Protein AF-A0A450ZHI1-F1 (afdb_monomer)

InterPro domains:
  IPR004323 Divalent ion tolerance protein, CutA [PF03091] (32-96)
  IPR004323 Divalent ion tolerance protein, CutA [PTHR23419] (33-96)
  IPR011322 Nitrogen regulatory PII-like, alpha/beta [SSF54913] (31-97)
  IPR015867 Nitrogen regulatory protein PII/ATP phosphoribosyltransferase, C-terminal [G3DSA:3.30.70.120] (26-99)

pLDDT: mean 75.11, std 24.32, range [30.38, 96.94]

Foldseek 3Di:
DDDDDPCPDPPDDDDDDDDDDAQKDKDKDPAWDWDWDDDPNDIDIDTHIDIDIDADPVCLVVVVVVCCVPPPDVDDDDDDDDDPDDDPSVVVVSDVSRDDDDD

Radius of gyration: 17.11 Å; Cα contacts (8 Å, |Δi|>4): 67; chains: 1; bounding box: 42×30×42 Å

Solvent-accessible surface area (backbone atoms only — not comparable to full-atom values): 7271 Å² total; per-residue (Å²): 138,85,77,81,76,83,84,71,87,74,84,80,91,78,88,80,94,76,84,89,70,79,54,63,58,77,45,70,53,91,60,70,39,84,45,75,49,78,55,99,92,38,82,48,76,48,79,41,71,57,74,53,72,58,77,58,79,91,48,46,68,62,49,52,52,56,45,61,77,68,46,91,50,97,76,69,92,82,84,89,78,87,83,89,76,76,58,67,71,57,53,55,49,52,52,63,58,51,53,83,79,82,129

Structure (mmCIF, N/CA/C/O backbone):
data_AF-A0A450ZHI1-F1
#
_entry.id   AF-A0A450ZHI1-F1
#
loop_
_atom_site.group_PDB
_atom_site.id
_atom_site.type_symbol
_atom_site.label_atom_id
_atom_site.label_alt_id
_atom_site.label_comp_id
_atom_site.label_asym_id
_atom_site.label_entity_id
_atom_site.label_seq_id
_atom_site.pdbx_PDB_ins_code
_atom_site.Cartn_x
_atom_site.Cartn_y
_atom_site.Cartn_z
_atom_site.occupancy
_atom_site.B_iso_or_equiv
_atom_site.auth_seq_id
_atom_site.auth_comp_id
_atom_site.auth_asym_id
_atom_site.auth_atom_id
_atom_site.pdbx_PDB_model_num
ATOM 1 N N . MET A 1 1 ? 24.221 -12.557 -18.546 1.00 31.34 1 MET A N 1
ATOM 2 C CA . MET A 1 1 ? 24.480 -11.132 -18.247 1.00 31.34 1 MET A CA 1
ATOM 3 C C . MET A 1 1 ? 23.824 -10.839 -16.903 1.00 31.34 1 MET A C 1
ATOM 5 O O . MET A 1 1 ? 22.607 -10.796 -16.830 1.00 31.34 1 MET A O 1
ATOM 9 N N . HIS A 1 2 ? 24.599 -10.842 -15.817 1.00 32.59 2 HIS A N 1
ATOM 10 C CA . HIS A 1 2 ? 24.094 -10.718 -14.445 1.00 32.59 2 HIS A CA 1
ATOM 11 C C . HIS A 1 2 ? 24.067 -9.229 -14.085 1.00 32.59 2 HIS A C 1
ATOM 13 O O . HIS A 1 2 ? 25.126 -8.621 -13.938 1.00 32.59 2 HIS A O 1
ATOM 19 N N . LEU A 1 3 ? 22.878 -8.625 -14.035 1.00 31.28 3 LEU A N 1
ATOM 20 C CA . LEU A 1 3 ? 22.732 -7.232 -13.613 1.00 31.28 3 LEU A CA 1
ATOM 21 C C . LEU A 1 3 ? 23.055 -7.132 -12.112 1.00 31.28 3 LEU A C 1
ATOM 23 O O . LEU A 1 3 ? 22.552 -7.946 -11.334 1.00 31.28 3 LEU A O 1
ATOM 27 N N . PRO A 1 4 ? 23.895 -6.177 -11.680 1.00 32.47 4 PRO A N 1
ATOM 28 C CA . PRO A 1 4 ? 24.216 -6.022 -10.271 1.00 32.47 4 PRO A CA 1
ATOM 29 C C . PRO A 1 4 ? 22.970 -5.572 -9.498 1.00 32.47 4 PRO A C 1
ATOM 31 O O . PRO A 1 4 ? 22.363 -4.551 -9.812 1.00 32.47 4 PRO A O 1
ATOM 34 N N . GLN A 1 5 ? 22.606 -6.332 -8.463 1.00 34.00 5 GLN A N 1
ATOM 35 C CA . GLN A 1 5 ? 21.598 -5.932 -7.480 1.00 34.00 5 GLN A CA 1
ATOM 36 C C . GLN A 1 5 ? 22.038 -4.605 -6.827 1.00 34.00 5 GLN A C 1
ATOM 38 O O . GLN A 1 5 ? 23.173 -4.533 -6.336 1.00 34.00 5 GLN A O 1
ATOM 43 N N . PRO A 1 6 ? 21.198 -3.554 -6.789 1.00 32.81 6 PRO A N 1
ATOM 44 C CA . PRO A 1 6 ? 21.546 -2.318 -6.102 1.00 32.81 6 PRO A CA 1
ATOM 45 C C . PRO A 1 6 ? 21.689 -2.598 -4.601 1.00 32.81 6 PRO A C 1
ATOM 47 O O . PRO A 1 6 ? 20.718 -2.884 -3.900 1.00 32.81 6 PRO A O 1
ATOM 50 N N . ARG A 1 7 ? 22.926 -2.540 -4.094 1.00 37.50 7 ARG A N 1
ATOM 51 C CA . ARG A 1 7 ? 23.230 -2.674 -2.664 1.00 37.50 7 ARG A CA 1
ATOM 52 C C . ARG A 1 7 ? 22.771 -1.418 -1.920 1.00 37.50 7 ARG A C 1
ATOM 54 O O . ARG A 1 7 ? 23.571 -0.532 -1.640 1.00 37.50 7 ARG A O 1
ATOM 61 N N . TYR A 1 8 ? 21.493 -1.361 -1.562 1.00 39.28 8 TYR A N 1
ATOM 62 C CA . TYR A 1 8 ? 21.026 -0.490 -0.486 1.00 39.28 8 TYR A CA 1
ATOM 63 C C . TYR A 1 8 ? 21.288 -1.205 0.842 1.00 39.28 8 TYR A C 1
ATOM 65 O O . TYR A 1 8 ? 20.815 -2.316 1.067 1.00 39.28 8 TYR A O 1
ATOM 73 N N . GLY A 1 9 ? 22.134 -0.611 1.685 1.00 30.38 9 GLY A N 1
ATOM 74 C CA . GLY A 1 9 ? 22.642 -1.231 2.905 1.00 30.38 9 GLY A CA 1
ATOM 75 C C . GLY A 1 9 ? 21.548 -1.631 3.896 1.00 30.38 9 GLY A C 1
ATOM 76 O O . GLY A 1 9 ? 21.117 -0.820 4.706 1.00 30.38 9 GLY A O 1
ATOM 77 N N . ALA A 1 10 ? 21.184 -2.911 3.902 1.00 37.78 10 ALA A N 1
ATOM 78 C CA . ALA A 1 10 ? 20.697 -3.599 5.087 1.00 37.78 10 ALA A CA 1
ATOM 79 C C . ALA A 1 10 ? 21.918 -4.216 5.782 1.00 37.78 10 ALA A C 1
ATOM 81 O O . ALA A 1 10 ? 22.398 -5.281 5.396 1.00 37.78 10 ALA A O 1
ATOM 82 N N . ARG A 1 11 ? 22.484 -3.511 6.767 1.00 35.00 11 ARG A N 1
ATOM 83 C CA . ARG A 1 11 ? 23.399 -4.149 7.718 1.00 35.00 11 ARG A CA 1
ATOM 84 C C . ARG A 1 11 ? 22.555 -4.903 8.755 1.00 35.00 11 ARG A C 1
ATOM 86 O O . ARG A 1 11 ? 21.624 -4.336 9.315 1.00 35.00 11 ARG A O 1
ATOM 93 N N . ASP A 1 12 ? 22.947 -6.159 8.951 1.00 32.38 12 ASP A N 1
ATOM 94 C CA . ASP A 1 12 ? 22.429 -7.221 9.828 1.00 32.38 12 ASP A CA 1
ATOM 95 C C . ASP A 1 12 ? 21.151 -7.959 9.374 1.00 32.38 12 ASP A C 1
ATOM 97 O O . ASP A 1 12 ? 20.032 -7.716 9.823 1.00 32.38 12 ASP A O 1
ATOM 101 N N . CYS A 1 13 ? 21.363 -8.932 8.482 1.00 35.22 13 CYS A N 1
ATOM 102 C CA . CYS A 1 13 ? 20.534 -10.126 8.385 1.00 35.22 13 CYS A CA 1
ATOM 103 C C . CYS A 1 13 ? 21.044 -11.152 9.406 1.00 35.22 13 CYS A C 1
ATOM 105 O O . CYS A 1 13 ? 21.931 -11.947 9.090 1.00 35.22 13 CYS A O 1
ATOM 107 N N . ARG A 1 14 ? 20.443 -11.195 10.595 1.00 34.94 14 ARG A N 1
ATOM 108 C CA . ARG A 1 14 ? 20.448 -12.405 1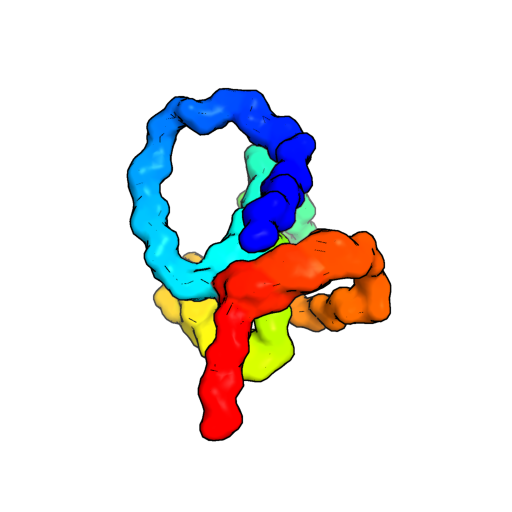1.422 1.00 34.94 14 ARG A CA 1
ATOM 109 C C . ARG A 1 14 ? 19.042 -12.726 11.907 1.00 34.94 14 ARG A C 1
ATOM 111 O O . ARG A 1 14 ? 18.522 -12.084 12.805 1.00 34.94 14 ARG A O 1
ATOM 118 N N . GLY A 1 15 ? 18.488 -13.772 11.292 1.00 37.22 15 GLY A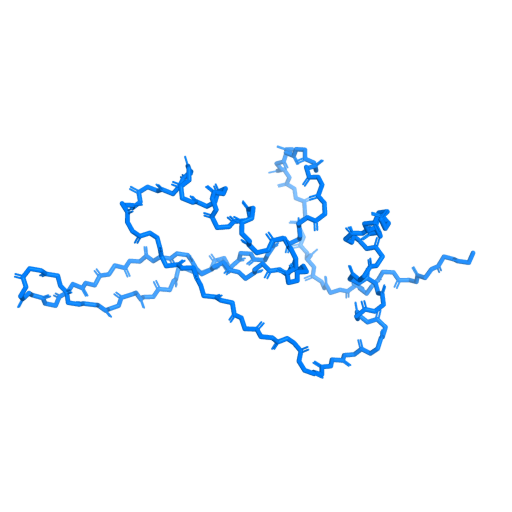 N 1
ATOM 119 C CA . GLY A 1 15 ? 17.460 -14.630 11.872 1.00 37.22 15 GLY A CA 1
ATOM 120 C C . GLY A 1 15 ? 16.011 -14.197 11.668 1.00 37.22 15 GLY A C 1
ATOM 121 O O . GLY A 1 15 ? 15.434 -13.575 12.545 1.00 37.22 15 GLY A O 1
ATOM 122 N N . ALA A 1 16 ? 15.401 -14.628 10.563 1.00 34.03 16 ALA A N 1
ATOM 123 C CA . ALA A 1 16 ? 14.052 -15.204 10.556 1.00 34.03 16 ALA A CA 1
ATOM 124 C C . ALA A 1 16 ? 13.789 -15.803 9.168 1.00 34.03 16 ALA A C 1
ATOM 126 O O . ALA A 1 16 ? 13.736 -15.087 8.170 1.00 34.03 16 ALA A O 1
ATOM 127 N N . GLY A 1 17 ? 13.686 -17.130 9.101 1.00 38.47 17 GLY A N 1
ATOM 128 C CA . GLY A 1 17 ? 13.230 -17.826 7.905 1.00 38.47 17 GLY A CA 1
ATOM 129 C C . GLY A 1 17 ? 11.746 -17.554 7.659 1.00 38.47 17 GLY A C 1
ATOM 130 O O . GLY A 1 17 ? 10.948 -17.568 8.591 1.00 38.47 17 GLY A O 1
ATOM 131 N N . GLY A 1 18 ? 11.385 -17.323 6.402 1.00 30.78 18 GLY A N 1
ATOM 132 C CA . GLY A 1 18 ? 10.003 -17.185 5.951 1.00 30.78 18 GLY A CA 1
ATOM 133 C C . GLY A 1 18 ? 9.979 -17.136 4.427 1.00 30.78 18 GLY A C 1
ATOM 134 O O . GLY A 1 18 ? 10.631 -16.284 3.832 1.00 30.78 18 GLY A O 1
ATOM 135 N N . GLY A 1 19 ? 9.329 -18.121 3.805 1.00 31.16 19 GLY A N 1
ATOM 136 C CA . GLY A 1 19 ? 9.421 -18.422 2.378 1.00 31.16 19 GLY A CA 1
ATOM 137 C C . GLY A 1 19 ? 8.941 -17.301 1.455 1.00 31.16 19 GLY A C 1
ATOM 138 O O . GLY A 1 19 ? 7.982 -16.589 1.741 1.00 31.16 19 GLY A O 1
ATOM 139 N N . ALA A 1 20 ? 9.618 -17.185 0.314 1.00 36.53 20 ALA A N 1
ATOM 140 C CA . ALA A 1 20 ? 9.222 -16.332 -0.792 1.00 36.53 20 ALA A CA 1
ATOM 141 C C . ALA A 1 20 ? 7.960 -16.896 -1.465 1.00 36.53 20 ALA A C 1
ATOM 143 O O . ALA A 1 20 ? 8.028 -17.860 -2.225 1.00 36.53 20 ALA A O 1
ATOM 144 N N . THR A 1 21 ? 6.811 -16.277 -1.211 1.00 36.59 21 THR A N 1
ATOM 145 C CA . THR A 1 21 ? 5.613 -16.437 -2.044 1.00 36.59 21 THR A CA 1
ATOM 146 C C . THR A 1 21 ? 5.604 -15.328 -3.099 1.00 36.59 21 THR A C 1
ATOM 148 O O . THR A 1 21 ? 5.487 -14.156 -2.762 1.00 36.59 21 THR A O 1
ATOM 151 N N . GLY A 1 22 ? 5.797 -15.722 -4.361 1.00 40.16 22 GLY A N 1
ATOM 152 C CA . GLY A 1 22 ? 5.531 -14.994 -5.613 1.00 40.16 22 GLY A CA 1
ATOM 153 C C . GLY A 1 22 ? 5.489 -13.458 -5.609 1.00 40.16 22 GLY A C 1
ATOM 154 O O . GLY A 1 22 ? 4.463 -12.861 -5.309 1.00 40.16 22 GLY A O 1
ATOM 155 N N . GLY A 1 23 ? 6.557 -12.826 -6.105 1.00 48.22 23 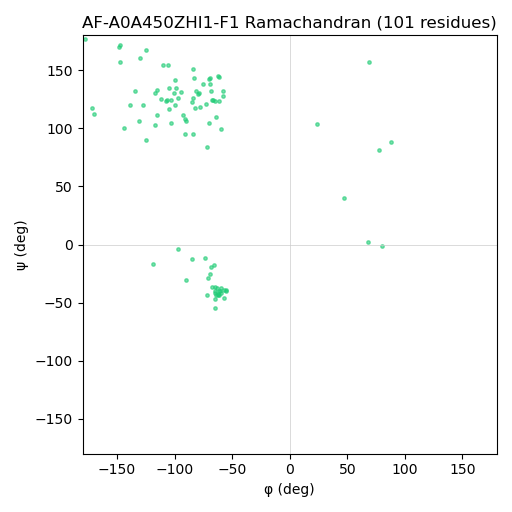GLY A N 1
ATOM 156 C CA . GLY A 1 23 ? 6.499 -11.539 -6.820 1.00 48.22 23 GLY A CA 1
ATOM 157 C C . GLY A 1 23 ? 6.113 -10.276 -6.040 1.00 48.22 23 GLY A C 1
ATOM 158 O O . GLY A 1 23 ? 6.038 -9.214 -6.652 1.00 48.22 23 GLY A O 1
ATOM 159 N N . LEU A 1 24 ? 5.884 -10.347 -4.729 1.00 46.56 24 LEU A N 1
ATOM 160 C CA . LEU A 1 24 ? 5.592 -9.184 -3.889 1.00 46.56 24 LEU A CA 1
ATOM 161 C C . LEU A 1 24 ? 6.827 -8.829 -3.060 1.00 46.56 24 LEU A C 1
ATOM 163 O O . LEU A 1 24 ? 7.284 -9.615 -2.231 1.00 46.56 24 LEU A O 1
ATOM 167 N N . ARG A 1 25 ? 7.388 -7.635 -3.286 1.00 60.09 25 ARG A N 1
ATOM 168 C CA . ARG A 1 25 ? 8.472 -7.096 -2.453 1.00 60.09 25 ARG A CA 1
ATOM 169 C C . ARG A 1 25 ? 7.910 -6.038 -1.511 1.00 60.09 25 ARG A C 1
ATOM 171 O O . ARG A 1 25 ? 7.584 -4.918 -1.904 1.00 60.09 25 ARG A O 1
ATOM 178 N N . GLU A 1 26 ? 7.778 -6.453 -0.261 1.00 60.03 26 GLU A N 1
ATOM 179 C CA . GLU A 1 26 ? 7.288 -5.663 0.859 1.00 60.03 26 GLU A CA 1
ATOM 180 C C . GLU A 1 26 ? 8.407 -4.783 1.431 1.00 60.03 26 GLU A C 1
ATOM 182 O O . GLU A 1 26 ? 9.510 -5.258 1.706 1.00 60.03 26 GLU A O 1
ATOM 187 N N . TYR A 1 27 ? 8.120 -3.499 1.644 1.00 59.25 27 TYR A N 1
ATOM 188 C CA . TYR A 1 27 ? 8.948 -2.640 2.484 1.00 59.25 27 TYR A CA 1
ATOM 189 C C . TYR A 1 27 ? 8.122 -2.214 3.691 1.00 59.25 27 TYR A C 1
ATOM 191 O O . TYR A 1 27 ? 7.168 -1.444 3.555 1.00 59.25 27 TYR A O 1
ATOM 199 N N . ARG A 1 28 ? 8.507 -2.713 4.866 1.00 63.00 28 ARG A N 1
ATOM 200 C CA . ARG A 1 28 ? 7.915 -2.327 6.145 1.00 63.00 28 ARG A CA 1
ATOM 201 C C . ARG A 1 28 ? 8.775 -1.260 6.809 1.00 63.00 28 ARG A C 1
ATOM 203 O O . ARG A 1 28 ? 9.978 -1.461 7.009 1.00 63.00 28 ARG A O 1
ATOM 210 N N . PHE A 1 29 ? 8.172 -0.133 7.173 1.00 64.19 29 PHE A N 1
ATOM 211 C CA . PHE A 1 29 ? 8.850 0.836 8.028 1.00 64.19 29 PHE A CA 1
ATOM 212 C C . PHE A 1 29 ? 9.028 0.228 9.425 1.00 64.19 29 PHE A C 1
ATOM 214 O O . PHE A 1 29 ? 8.074 -0.229 10.044 1.00 64.19 29 PHE A O 1
ATOM 221 N N . ARG A 1 30 ? 10.276 0.181 9.908 1.00 63.59 30 ARG A N 1
ATOM 222 C CA . ARG A 1 30 ? 10.621 -0.408 11.217 1.00 63.59 30 ARG A CA 1
ATOM 223 C C . ARG A 1 30 ? 10.209 0.446 12.418 1.00 63.59 30 ARG A C 1
ATOM 225 O O . ARG A 1 30 ? 10.278 -0.045 13.536 1.00 63.59 30 ARG A O 1
ATOM 232 N N . HIS A 1 31 ? 9.822 1.696 12.191 1.00 75.44 31 HIS A N 1
ATOM 233 C CA . HIS A 1 31 ? 9.358 2.595 13.240 1.00 75.44 31 HIS A CA 1
ATOM 234 C C . HIS A 1 31 ? 7.838 2.728 13.137 1.00 75.44 31 HIS A C 1
ATOM 236 O O . HIS A 1 31 ? 7.349 2.891 12.011 1.00 75.44 31 HIS A O 1
ATOM 242 N N . PRO A 1 32 ? 7.109 2.650 14.264 1.00 80.75 32 PRO A N 1
ATOM 243 C CA . PRO A 1 32 ? 5.674 2.871 14.258 1.00 80.75 32 PRO A CA 1
ATOM 244 C C . PRO A 1 32 ? 5.372 4.293 13.781 1.00 80.75 32 PRO A C 1
ATOM 246 O O . PRO A 1 32 ? 6.124 5.236 14.045 1.00 80.75 32 PRO A O 1
ATOM 249 N N . ILE A 1 33 ? 4.275 4.430 13.050 1.00 88.12 33 ILE A N 1
ATOM 250 C CA . ILE A 1 33 ? 3.705 5.711 12.657 1.00 88.12 33 ILE A CA 1
ATOM 251 C C . ILE A 1 33 ? 2.538 6.035 13.588 1.00 88.12 33 ILE A C 1
ATOM 253 O O . ILE A 1 33 ? 1.780 5.150 13.973 1.00 88.12 33 ILE A O 1
ATOM 257 N N . GLY A 1 34 ? 2.387 7.307 13.954 1.00 90.88 34 GLY A N 1
ATOM 258 C CA . GLY A 1 34 ? 1.207 7.758 14.687 1.00 90.88 34 GLY A CA 1
ATOM 259 C C . GLY A 1 34 ? 0.025 7.920 13.736 1.00 90.88 34 GLY A C 1
ATOM 260 O O . GLY A 1 34 ? 0.086 8.748 12.826 1.00 90.88 34 GLY A O 1
ATOM 261 N N . ALA A 1 35 ? -1.046 7.164 13.956 1.00 90.06 35 ALA A N 1
ATOM 262 C CA . ALA A 1 35 ? -2.318 7.320 13.267 1.00 90.06 35 ALA A CA 1
ATOM 263 C C . ALA A 1 35 ? -3.244 8.210 14.105 1.00 90.06 35 ALA A C 1
ATOM 265 O O . ALA A 1 35 ? -3.400 7.999 15.304 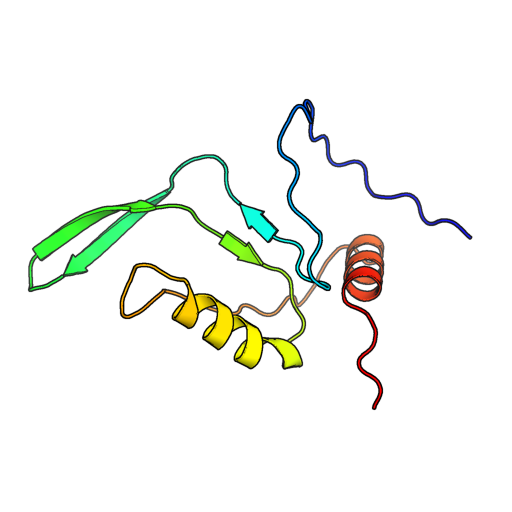1.00 90.06 35 ALA A O 1
ATOM 266 N N . VAL A 1 36 ? -3.863 9.215 13.482 1.00 93.50 36 VAL A N 1
ATOM 267 C CA . VAL A 1 36 ? -4.866 10.076 14.126 1.00 93.50 36 VAL A CA 1
ATOM 268 C C . VAL A 1 36 ? -6.109 10.091 13.255 1.00 93.50 36 VAL A C 1
ATOM 270 O O . VAL A 1 36 ? -6.053 10.512 12.101 1.00 93.50 36 VAL A O 1
ATOM 273 N N . TYR A 1 37 ? -7.236 9.651 13.803 1.00 91.06 37 TYR A N 1
ATOM 274 C CA . TYR A 1 37 ? -8.484 9.518 13.055 1.00 91.06 37 TYR A CA 1
ATOM 275 C C . TYR A 1 37 ? -9.698 9.775 13.952 1.00 91.06 37 TYR A C 1
ATOM 277 O O . TYR A 1 37 ? -9.577 9.968 15.162 1.00 91.06 37 TYR A O 1
ATOM 285 N N . ARG A 1 38 ? -10.890 9.845 13.350 1.00 93.44 38 ARG A N 1
ATOM 286 C CA . ARG A 1 38 ? -12.149 10.004 14.085 1.00 93.44 38 ARG A CA 1
ATOM 287 C C . ARG A 1 38 ? -12.925 8.695 14.079 1.00 93.44 38 ARG A C 1
ATOM 289 O O . ARG A 1 38 ? -13.279 8.203 13.012 1.00 93.44 38 ARG A O 1
ATOM 296 N N . TRP A 1 39 ? -13.277 8.198 15.259 1.0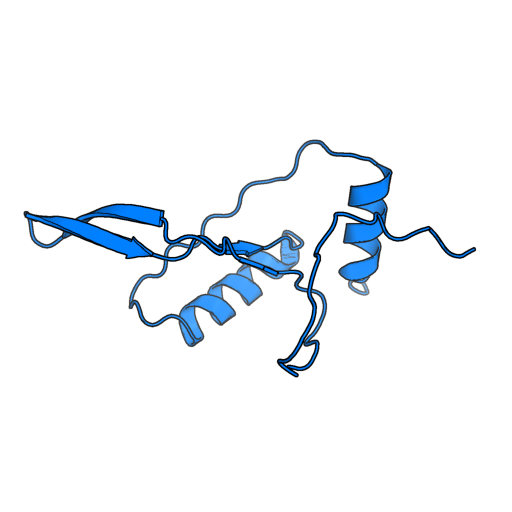0 90.44 39 TRP A N 1
ATOM 297 C CA . TRP A 1 39 ? -14.088 6.997 15.429 1.00 90.44 39 TRP A CA 1
ATOM 298 C C . TRP A 1 39 ? -15.178 7.226 16.471 1.00 90.44 39 TRP A C 1
ATOM 300 O O . TRP A 1 39 ? -14.933 7.798 17.529 1.00 90.44 39 TRP A O 1
ATOM 310 N N . ARG A 1 40 ? -16.423 6.844 16.152 1.00 92.12 40 ARG A N 1
ATOM 311 C CA . ARG A 1 40 ? -17.599 7.021 17.036 1.00 92.12 40 ARG A CA 1
ATOM 312 C C . ARG A 1 40 ? -17.703 8.428 17.658 1.00 92.12 40 ARG A C 1
ATOM 314 O O . ARG A 1 40 ? -18.045 8.589 18.827 1.00 92.12 40 ARG A O 1
ATOM 321 N N . GLY A 1 41 ? -17.388 9.455 16.864 1.00 94.75 41 GLY A N 1
ATOM 322 C CA . GLY A 1 41 ? -17.448 10.863 17.271 1.00 94.75 41 GLY A CA 1
ATOM 323 C C . GLY A 1 41 ? -16.258 11.369 18.098 1.00 94.75 41 GLY A C 1
ATOM 324 O O . GLY A 1 41 ? -16.223 12.555 18.416 1.00 94.75 41 GLY A O 1
ATOM 325 N N . LYS A 1 42 ? -15.270 10.526 18.410 1.00 91.56 42 LYS A N 1
ATOM 326 C CA . LYS A 1 42 ? -14.068 10.884 19.178 1.00 91.56 42 LYS A CA 1
ATOM 327 C C . LYS A 1 42 ? -12.826 10.870 18.297 1.00 91.56 42 LYS A C 1
ATOM 329 O O . LYS A 1 42 ? -12.809 10.214 17.259 1.00 91.56 42 LYS A O 1
ATOM 334 N N . ILE A 1 43 ? -11.816 11.642 18.689 1.00 95.81 43 ILE A N 1
ATOM 335 C CA . ILE A 1 43 ? -10.489 11.573 18.073 1.00 95.81 43 ILE A CA 1
ATOM 336 C C . ILE A 1 43 ? -9.718 10.455 18.762 1.00 95.81 43 ILE A C 1
ATOM 338 O O . ILE A 1 43 ? -9.538 10.510 19.976 1.00 95.81 43 ILE A O 1
ATOM 342 N N . GLU A 1 44 ? -9.262 9.492 17.974 1.00 92.94 44 GLU A N 1
ATOM 343 C CA . GLU A 1 44 ? -8.427 8.376 18.410 1.00 92.94 44 GLU A CA 1
ATOM 344 C C . GLU A 1 44 ? -6.983 8.593 17.945 1.00 92.94 44 GLU A C 1
ATOM 346 O O . GLU A 1 44 ? -6.723 9.324 16.977 1.00 92.94 44 GLU A O 1
ATOM 351 N N . LYS A 1 45 ? -6.041 7.987 18.671 1.00 93.75 45 LYS A N 1
ATOM 352 C CA . LYS A 1 45 ? -4.612 8.008 18.359 1.00 93.75 45 LYS A CA 1
ATOM 353 C C . LYS A 1 45 ? -4.027 6.624 18.598 1.00 93.75 45 LYS A C 1
ATOM 355 O O . LYS A 1 45 ? -4.031 6.186 19.743 1.00 93.75 45 LYS A O 1
ATOM 360 N N . ASP A 1 46 ? -3.467 6.022 17.558 1.00 90.44 46 ASP A N 1
ATOM 361 C CA . AS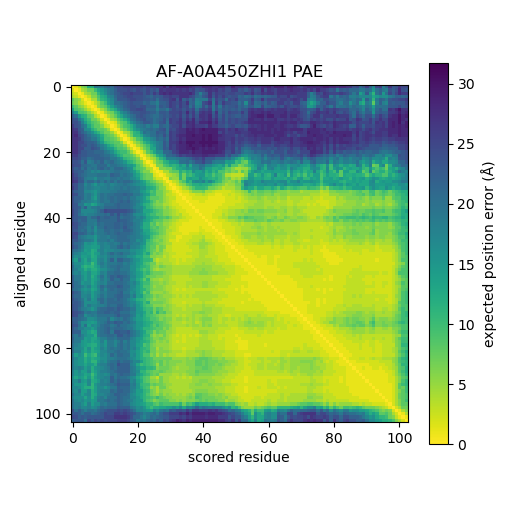P A 1 46 ? -2.885 4.679 17.610 1.00 90.44 46 ASP A CA 1
ATOM 362 C C . ASP A 1 46 ? -1.471 4.652 17.018 1.00 90.44 46 ASP A C 1
ATOM 364 O O . ASP A 1 46 ? -1.071 5.547 16.268 1.00 90.44 46 ASP A O 1
ATOM 368 N N . GLU A 1 47 ? -0.706 3.621 17.372 1.00 91.62 47 GLU A N 1
ATOM 369 C CA . GLU A 1 47 ? 0.586 3.318 16.759 1.00 91.62 47 GLU A CA 1
ATOM 370 C C . GLU A 1 47 ? 0.418 2.208 15.725 1.00 91.62 47 GLU A C 1
ATOM 372 O O . GLU A 1 47 ? 0.038 1.087 16.051 1.00 91.62 47 GLU A O 1
ATOM 377 N N . GLU A 1 48 ? 0.753 2.515 14.477 1.00 88.50 48 GLU A N 1
ATOM 378 C CA . GLU A 1 48 ? 0.532 1.631 13.337 1.00 88.50 48 GLU A CA 1
ATOM 379 C C . GLU A 1 48 ? 1.827 1.375 12.564 1.00 88.50 48 GLU A C 1
ATOM 381 O O . GLU A 1 48 ? 2.847 2.043 12.739 1.00 88.50 48 GLU A O 1
ATOM 386 N N . SER A 1 49 ? 1.809 0.386 11.673 1.00 88.69 49 SER A N 1
ATOM 387 C CA . SER A 1 49 ? 2.909 0.150 10.732 1.00 88.69 49 SER A CA 1
ATOM 388 C C . SER A 1 49 ? 2.503 0.547 9.320 1.00 88.69 49 SER A C 1
ATOM 390 O O . SER A 1 49 ? 1.566 -0.021 8.772 1.00 88.69 49 SER A O 1
ATOM 392 N N . LEU A 1 50 ? 3.262 1.444 8.681 1.00 89.94 50 LEU A N 1
ATOM 393 C CA . LEU A 1 50 ? 3.060 1.737 7.263 1.00 89.94 50 LEU A CA 1
ATOM 394 C C . LEU A 1 50 ? 3.709 0.660 6.389 1.00 89.94 50 LEU A C 1
ATOM 396 O O . LEU A 1 50 ? 4.902 0.353 6.527 1.00 89.94 50 LEU A O 1
ATOM 400 N N . LEU A 1 51 ? 2.926 0.139 5.448 1.00 91.38 51 LEU A N 1
ATOM 401 C CA . LEU A 1 51 ? 3.365 -0.843 4.472 1.00 91.38 51 LEU A CA 1
ATOM 402 C C . LEU A 1 51 ? 3.389 -0.247 3.066 1.00 91.38 51 LEU A C 1
ATOM 404 O O . LEU A 1 51 ? 2.377 0.252 2.587 1.00 91.38 51 LEU A O 1
ATOM 408 N N . VAL A 1 52 ? 4.534 -0.333 2.380 1.00 93.81 52 VAL A N 1
ATOM 409 C CA . VAL A 1 52 ? 4.652 0.107 0.980 1.00 93.81 52 VAL A CA 1
ATOM 410 C C . VAL A 1 52 ? 4.999 -1.077 0.094 1.00 93.81 52 VAL A C 1
ATOM 412 O O . VAL A 1 52 ? 6.157 -1.503 0.012 1.00 93.81 52 VAL A O 1
ATOM 415 N N . ILE A 1 53 ? 3.987 -1.565 -0.615 1.00 93.31 53 ILE A N 1
ATOM 416 C CA . ILE A 1 53 ? 4.078 -2.699 -1.534 1.00 93.31 53 ILE A CA 1
ATOM 417 C C . ILE A 1 53 ? 4.204 -2.174 -2.963 1.00 93.31 53 ILE A C 1
ATOM 419 O O . ILE A 1 53 ? 3.484 -1.264 -3.363 1.00 93.31 53 ILE A O 1
ATOM 423 N N . LYS A 1 54 ? 5.128 -2.749 -3.737 1.00 93.81 54 LYS A N 1
ATOM 424 C CA . LYS A 1 54 ? 5.248 -2.481 -5.173 1.00 93.81 54 LYS A CA 1
ATOM 425 C C . LYS A 1 54 ? 4.641 -3.673 -5.893 1.00 93.81 54 LYS A C 1
ATOM 427 O O . LYS A 1 54 ? 5.022 -4.810 -5.623 1.00 93.81 54 LYS A O 1
ATOM 432 N N . THR A 1 55 ? 3.672 -3.410 -6.756 1.00 92.88 55 THR A N 1
ATOM 433 C CA . THR A 1 55 ? 2.983 -4.436 -7.535 1.00 92.88 55 THR A CA 1
ATOM 434 C C . THR A 1 55 ? 2.566 -3.864 -8.882 1.00 92.88 55 THR A C 1
ATOM 436 O O . THR A 1 55 ? 2.643 -2.654 -9.105 1.00 92.88 55 THR A O 1
ATOM 439 N N . ARG A 1 56 ? 2.105 -4.734 -9.776 1.00 92.00 56 ARG A N 1
ATOM 440 C CA . ARG A 1 56 ? 1.509 -4.320 -11.041 1.00 92.00 56 ARG A CA 1
ATOM 441 C C . ARG A 1 56 ? 0.036 -3.980 -10.864 1.00 92.00 56 ARG A C 1
ATOM 443 O O . ARG A 1 56 ? -0.644 -4.570 -10.023 1.00 92.00 56 ARG A O 1
ATOM 450 N N . GLN A 1 57 ? -0.462 -3.071 -11.696 1.00 93.12 57 GLN A N 1
ATOM 451 C CA . GLN A 1 57 ? -1.843 -2.599 -11.626 1.00 93.12 57 GLN A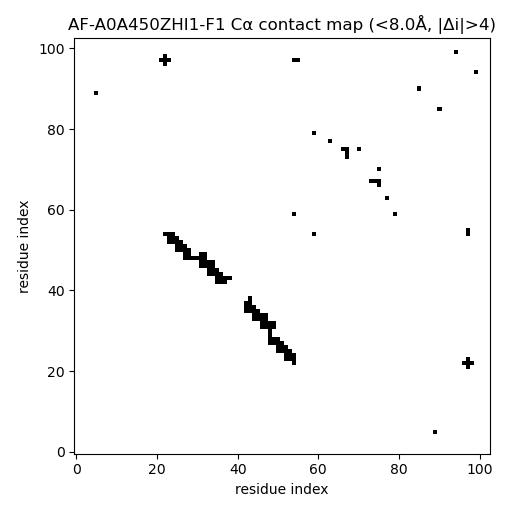 CA 1
ATOM 452 C C . GLN A 1 57 ? -2.854 -3.751 -11.740 1.00 93.12 57 GLN A C 1
ATOM 454 O O . GLN A 1 57 ? -3.831 -3.791 -10.998 1.00 93.12 57 GLN A O 1
ATOM 459 N N . GLU A 1 58 ? -2.587 -4.738 -12.596 1.00 92.75 58 GLU A N 1
ATOM 460 C CA . GLU A 1 58 ? -3.450 -5.904 -12.789 1.00 92.75 58 GLU A CA 1
ATOM 461 C C . GLU A 1 58 ? -3.546 -6.833 -11.566 1.00 92.75 58 GLU A C 1
ATOM 463 O O . GLU A 1 58 ? -4.473 -7.635 -11.492 1.00 92.75 58 GLU A O 1
ATOM 468 N N . ARG A 1 59 ? -2.615 -6.733 -10.607 1.00 92.62 59 ARG A N 1
ATOM 469 C CA . ARG A 1 59 ? -2.600 -7.534 -9.369 1.00 92.62 59 ARG A CA 1
ATOM 470 C C . ARG A 1 59 ? -3.209 -6.807 -8.172 1.00 92.62 59 ARG A C 1
ATOM 472 O O . ARG A 1 59 ? -3.306 -7.395 -7.099 1.00 92.62 59 ARG A O 1
ATOM 479 N N . ILE A 1 60 ? -3.612 -5.544 -8.326 1.00 94.25 60 ILE A N 1
ATOM 480 C CA . ILE A 1 60 ? -4.206 -4.763 -7.232 1.00 94.25 60 ILE A CA 1
ATOM 481 C C . ILE A 1 60 ? -5.449 -5.454 -6.644 1.00 94.25 60 ILE A C 1
ATOM 483 O O . ILE A 1 60 ? -5.492 -5.569 -5.420 1.00 94.25 60 ILE A O 1
ATOM 487 N N . PRO A 1 61 ? -6.411 -5.975 -7.438 1.00 94.56 61 PRO A N 1
ATOM 488 C CA . PRO A 1 61 ? -7.592 -6.628 -6.868 1.00 94.56 61 PRO A CA 1
ATOM 489 C C . PRO A 1 61 ? -7.240 -7.854 -6.016 1.00 94.56 61 PRO A C 1
ATOM 491 O O . PRO A 1 61 ? -7.744 -8.013 -4.909 1.00 94.56 61 PRO A O 1
ATOM 494 N N . GLU A 1 62 ? -6.317 -8.691 -6.499 1.00 94.50 62 GLU A N 1
ATOM 495 C CA . GLU A 1 62 ? -5.835 -9.866 -5.763 1.00 94.50 62 GLU A CA 1
ATOM 496 C C . GLU A 1 62 ? -5.136 -9.461 -4.457 1.00 94.50 62 GLU A C 1
ATOM 498 O O . GLU A 1 62 ? -5.372 -10.059 -3.406 1.00 94.50 62 GLU A O 1
ATOM 503 N N . LEU A 1 63 ? -4.313 -8.410 -4.501 1.00 94.25 63 LEU A N 1
ATOM 504 C CA . LEU A 1 63 ? -3.627 -7.889 -3.325 1.00 94.25 63 LEU A CA 1
ATOM 505 C C . LEU A 1 63 ? -4.607 -7.316 -2.288 1.00 94.25 63 LEU A C 1
ATOM 507 O O . LEU A 1 63 ? -4.437 -7.568 -1.097 1.00 94.25 63 LEU A O 1
ATOM 511 N N . GLN A 1 64 ? -5.634 -6.577 -2.716 1.00 94.25 64 GLN A N 1
ATOM 512 C CA . GLN A 1 64 ? -6.650 -6.016 -1.817 1.00 94.25 64 GLN A CA 1
ATOM 513 C C . GLN A 1 64 ? -7.433 -7.114 -1.092 1.00 94.25 64 GLN A C 1
ATOM 515 O O . GLN A 1 64 ? -7.594 -7.039 0.128 1.00 94.25 64 GLN A O 1
ATOM 520 N N . GLU A 1 65 ? -7.837 -8.172 -1.798 1.00 94.00 65 GLU A N 1
ATOM 521 C CA . GLU A 1 65 ? -8.477 -9.331 -1.166 1.00 94.00 65 GLU A CA 1
ATOM 522 C C . GLU A 1 65 ? -7.520 -10.056 -0.213 1.00 94.00 65 GLU A C 1
ATOM 524 O O . GLU A 1 65 ? -7.904 -10.431 0.897 1.00 94.00 65 GLU A O 1
ATOM 529 N N . ALA A 1 66 ? -6.246 -10.204 -0.589 1.00 94.12 66 ALA A N 1
ATOM 530 C CA . ALA A 1 66 ? -5.245 -10.828 0.268 1.00 94.12 66 ALA A CA 1
ATOM 531 C C . ALA A 1 66 ? -4.993 -10.043 1.566 1.00 94.12 66 ALA A C 1
ATOM 533 O O . ALA A 1 66 ? -4.798 -10.674 2.612 1.00 94.12 66 ALA A O 1
ATOM 534 N N . ILE A 1 67 ? -5.008 -8.705 1.498 1.00 93.56 67 ILE A N 1
ATOM 535 C CA . ILE A 1 67 ? -4.937 -7.810 2.658 1.00 93.56 67 ILE A CA 1
ATOM 536 C C . ILE A 1 67 ? -6.191 -7.996 3.506 1.00 93.56 67 ILE A C 1
ATOM 538 O O . ILE A 1 67 ? -6.078 -8.354 4.674 1.00 93.56 67 ILE A O 1
ATOM 542 N N . ARG A 1 68 ? -7.384 -7.848 2.922 1.00 92.25 68 ARG A N 1
ATOM 543 C CA . ARG A 1 68 ? -8.663 -7.970 3.636 1.00 92.25 68 ARG A CA 1
ATOM 544 C C . ARG A 1 68 ? -8.812 -9.304 4.368 1.00 92.25 68 ARG A C 1
ATOM 546 O O . ARG A 1 68 ? -9.280 -9.326 5.499 1.00 92.25 68 ARG A O 1
ATOM 553 N N . ALA A 1 69 ? -8.379 -10.404 3.758 1.00 93.69 69 ALA A N 1
ATOM 554 C CA . ALA A 1 69 ? -8.465 -11.734 4.356 1.00 93.69 69 ALA A CA 1
ATOM 555 C C . ALA A 1 69 ? -7.543 -11.941 5.574 1.00 93.69 69 ALA A C 1
ATOM 557 O O . ALA A 1 69 ? -7.741 -12.890 6.329 1.00 93.69 69 ALA A O 1
ATOM 558 N N . ARG A 1 70 ? -6.508 -11.107 5.747 1.00 92.56 70 ARG A N 1
ATOM 559 C CA . ARG A 1 70 ? -5.478 -11.265 6.792 1.00 92.56 70 ARG A CA 1
ATOM 560 C C . ARG A 1 70 ? -5.419 -10.097 7.773 1.00 92.56 70 ARG A C 1
ATOM 562 O O . ARG A 1 70 ? -4.794 -10.233 8.822 1.00 92.56 70 ARG A O 1
ATOM 569 N N . HIS A 1 71 ? -6.005 -8.955 7.425 1.00 87.88 71 HIS A N 1
ATOM 570 C CA . HIS A 1 71 ? -5.902 -7.743 8.221 1.00 87.88 71 HIS A CA 1
ATOM 571 C C . HIS A 1 71 ? -6.787 -7.830 9.477 1.00 87.88 71 HIS A C 1
ATOM 573 O O . HIS A 1 71 ? -7.928 -8.279 9.381 1.00 87.88 71 HIS A O 1
ATOM 579 N N . PRO A 1 72 ? -6.304 -7.387 10.653 1.00 87.69 72 PRO A N 1
ATOM 580 C CA . PRO A 1 72 ? -7.080 -7.437 11.896 1.00 87.69 72 PRO A CA 1
ATOM 581 C C . PRO A 1 72 ? -8.274 -6.472 11.915 1.00 87.69 72 PRO A C 1
ATOM 583 O O . PRO A 1 72 ? -9.236 -6.692 12.646 1.00 87.69 72 PRO A O 1
ATOM 586 N N . HIS A 1 73 ? -8.213 -5.387 11.142 1.00 85.31 73 HIS A N 1
ATOM 587 C CA . HIS A 1 73 ? -9.314 -4.429 11.026 1.00 85.31 73 HIS A CA 1
ATOM 588 C C . HIS A 1 73 ? -10.363 -4.872 10.010 1.00 85.31 73 HIS A C 1
ATOM 590 O O . HIS A 1 73 ? -10.026 -5.362 8.936 1.00 85.31 73 HIS A O 1
ATOM 596 N N . GLU A 1 74 ? -11.628 -4.591 10.325 1.00 83.06 74 GLU A N 1
ATOM 597 C CA . GLU A 1 74 ? -12.777 -4.853 9.452 1.00 83.06 74 GLU A CA 1
ATOM 598 C C . GLU A 1 74 ? -12.677 -4.105 8.112 1.00 83.06 74 GLU A C 1
ATOM 600 O O . GLU A 1 74 ? -13.023 -4.647 7.062 1.00 83.06 74 GLU A O 1
ATOM 605 N N . VAL A 1 75 ? -12.159 -2.873 8.148 1.00 88.88 75 VAL A N 1
ATOM 606 C CA . VAL A 1 75 ? -11.937 -2.027 6.971 1.00 88.88 75 VAL A CA 1
ATOM 607 C C . VAL A 1 75 ? -10.467 -1.595 6.952 1.00 88.88 75 VAL A C 1
ATOM 609 O O . VAL A 1 75 ? -10.126 -0.583 7.565 1.00 88.88 75 VAL A O 1
ATOM 612 N N . PRO A 1 76 ? -9.567 -2.367 6.315 1.00 90.94 76 PRO A N 1
ATOM 613 C CA . PRO A 1 76 ? -8.166 -1.982 6.198 1.00 90.94 76 PRO A CA 1
ATOM 614 C C . PRO A 1 76 ? -7.987 -0.798 5.243 1.00 90.94 76 PRO A C 1
ATOM 616 O O . PRO A 1 76 ? -8.626 -0.734 4.190 1.00 90.94 76 PRO A O 1
ATOM 619 N N . GLU A 1 77 ? -7.064 0.106 5.569 1.00 91.69 77 GLU A N 1
ATOM 620 C CA . GLU A 1 77 ? -6.606 1.117 4.618 1.00 91.69 77 GLU A CA 1
ATOM 621 C C . GLU A 1 77 ? -5.725 0.455 3.545 1.00 91.69 77 GLU A C 1
ATOM 623 O O . GLU A 1 77 ? -4.695 -0.147 3.848 1.00 91.69 77 GLU A O 1
ATOM 628 N N . ALA A 1 78 ? -6.128 0.564 2.277 1.00 93.19 78 ALA A N 1
ATOM 629 C CA . ALA A 1 78 ? -5.361 0.073 1.135 1.00 93.19 78 ALA A CA 1
ATOM 630 C C . ALA A 1 78 ? -5.528 1.020 -0.061 1.00 93.19 78 ALA A C 1
ATOM 632 O O . ALA A 1 78 ? -6.527 0.970 -0.780 1.00 93.19 78 ALA A O 1
ATOM 633 N N . ILE A 1 79 ? -4.534 1.884 -0.276 1.00 94.69 79 ILE A N 1
ATOM 634 C CA . ILE A 1 79 ? -4.533 2.911 -1.325 1.00 94.69 79 ILE A CA 1
ATOM 635 C C . ILE A 1 79 ? -3.421 2.604 -2.334 1.00 94.69 79 ILE A C 1
ATOM 637 O O . ILE A 1 79 ? -2.282 2.339 -1.952 1.00 94.69 79 ILE A O 1
ATOM 641 N N . SER A 1 80 ? -3.737 2.655 -3.632 1.00 95.50 80 SER A N 1
ATOM 642 C CA . SER A 1 80 ? -2.758 2.490 -4.713 1.00 95.50 80 SER A CA 1
ATOM 643 C C . SER A 1 80 ? -2.353 3.836 -5.308 1.00 95.50 80 SER A C 1
ATOM 645 O O . SER A 1 80 ? -3.218 4.613 -5.711 1.00 95.50 80 SER A O 1
ATOM 647 N N . LEU A 1 81 ? -1.048 4.071 -5.439 1.00 96.25 81 LEU A N 1
ATOM 648 C CA . LEU A 1 81 ? -0.484 5.244 -6.108 1.00 96.25 81 LEU A CA 1
ATOM 649 C C . LEU A 1 81 ? 0.319 4.787 -7.340 1.00 96.25 81 LEU A C 1
ATOM 651 O O . LEU A 1 81 ? 1.129 3.865 -7.202 1.00 96.25 81 LEU A O 1
ATOM 655 N N . PRO A 1 82 ? 0.113 5.380 -8.533 1.00 95.12 82 PRO A N 1
ATOM 656 C CA . PRO A 1 82 ? 0.896 5.031 -9.714 1.00 95.12 82 PRO A CA 1
ATOM 657 C C . PRO A 1 82 ? 2.345 5.516 -9.573 1.00 95.12 82 PRO A C 1
ATOM 659 O O . PRO A 1 82 ? 2.599 6.591 -9.035 1.00 95.12 82 PRO A O 1
ATOM 662 N N . ILE A 1 83 ? 3.292 4.727 -10.086 1.00 93.56 83 ILE A N 1
ATOM 663 C CA . ILE A 1 83 ? 4.690 5.144 -10.253 1.00 93.56 83 ILE A CA 1
ATOM 664 C C . ILE A 1 83 ? 4.809 5.739 -11.659 1.00 93.56 83 ILE A C 1
ATOM 666 O O . ILE A 1 83 ? 4.730 5.007 -12.642 1.00 93.56 83 ILE A O 1
ATOM 670 N N . ASP A 1 84 ? 4.963 7.057 -11.753 1.00 93.75 84 ASP A N 1
ATOM 671 C CA . ASP A 1 84 ? 5.050 7.811 -13.012 1.00 93.75 84 ASP A CA 1
ATOM 672 C C . ASP A 1 84 ? 6.493 7.966 -13.521 1.00 93.75 84 ASP A C 1
ATOM 674 O O . ASP A 1 84 ? 6.733 8.001 -14.728 1.00 93.75 84 ASP A O 1
ATOM 678 N N . ALA A 1 85 ? 7.462 8.015 -12.607 1.00 92.50 85 ALA A N 1
ATOM 679 C CA . ALA A 1 85 ? 8.881 8.103 -12.911 1.00 92.50 85 ALA A CA 1
ATOM 680 C C . ALA A 1 85 ? 9.743 7.371 -11.871 1.00 92.50 85 ALA A C 1
ATOM 682 O O . ALA A 1 85 ? 9.366 7.169 -10.716 1.00 92.50 85 ALA A O 1
ATOM 683 N N . GLY A 1 86 ? 10.953 6.987 -12.276 1.00 93.62 86 GLY A N 1
ATOM 684 C CA . GLY A 1 86 ? 11.917 6.334 -11.399 1.00 93.62 86 GLY A CA 1
ATOM 685 C C . GLY A 1 86 ? 13.242 6.053 -12.095 1.00 93.62 86 GLY A C 1
ATOM 686 O O . GLY A 1 86 ? 13.406 6.300 -13.288 1.00 93.62 86 GLY A O 1
ATOM 687 N N . SER A 1 87 ? 14.207 5.520 -11.344 1.00 96.94 87 SER A N 1
ATOM 688 C CA . SER A 1 87 ? 15.479 5.075 -11.922 1.00 96.94 87 SER A CA 1
ATOM 689 C C . SER A 1 87 ? 15.229 3.950 -12.938 1.00 96.94 87 SER A C 1
ATOM 691 O O . SER A 1 87 ? 14.689 2.914 -12.537 1.00 96.94 87 SER A O 1
ATOM 693 N N . PRO A 1 88 ? 15.662 4.084 -14.210 1.00 94.50 88 PRO A N 1
ATOM 694 C CA . PRO A 1 88 ? 15.420 3.063 -15.231 1.00 94.50 88 PRO A CA 1
ATOM 695 C C . PRO A 1 88 ? 15.933 1.677 -14.829 1.00 94.50 88 PRO A C 1
ATOM 697 O O . PRO A 1 88 ? 15.258 0.675 -15.042 1.00 94.50 88 PRO A O 1
ATOM 700 N N . ALA A 1 89 ? 17.097 1.615 -14.174 1.00 93.81 89 ALA A N 1
ATOM 701 C CA . ALA A 1 89 ? 17.672 0.357 -13.704 1.00 93.81 89 ALA A CA 1
ATOM 702 C C . ALA A 1 89 ? 16.845 -0.288 -12.578 1.00 93.81 89 ALA A C 1
ATOM 704 O O . ALA A 1 89 ? 16.726 -1.510 -12.525 1.00 93.81 89 ALA A O 1
ATOM 705 N N . TYR A 1 90 ? 16.261 0.521 -11.686 1.00 92.31 90 TYR A N 1
ATOM 706 C CA . TYR A 1 90 ? 15.414 0.015 -10.605 1.00 92.31 90 TYR A CA 1
ATOM 707 C C . TYR A 1 90 ? 14.078 -0.498 -11.135 1.00 92.31 90 TYR A C 1
ATOM 709 O O . TYR A 1 90 ? 13.642 -1.571 -10.732 1.00 92.31 90 TYR A O 1
ATOM 717 N N . LEU A 1 91 ? 13.454 0.241 -12.055 1.00 92.25 91 LEU A N 1
ATOM 718 C CA . LEU A 1 91 ? 12.197 -0.172 -12.676 1.00 92.25 91 LEU A CA 1
ATOM 719 C C . LEU A 1 91 ? 12.382 -1.455 -13.496 1.00 92.25 91 LEU A C 1
ATOM 721 O O . LEU A 1 91 ? 11.613 -2.392 -13.320 1.00 92.25 91 LEU A O 1
ATOM 725 N N . ALA A 1 92 ? 13.464 -1.560 -14.276 1.00 91.06 92 ALA A N 1
ATOM 726 C CA . ALA A 1 92 ? 13.788 -2.782 -15.013 1.00 91.06 92 ALA A CA 1
ATOM 727 C C . ALA A 1 92 ? 14.009 -3.992 -14.088 1.00 91.06 92 ALA A C 1
ATOM 729 O O . ALA A 1 92 ? 13.565 -5.100 -14.386 1.00 91.06 92 ALA A O 1
ATOM 730 N N . TRP A 1 93 ? 14.682 -3.790 -12.951 1.00 91.94 93 TRP A N 1
ATOM 731 C CA . TRP A 1 93 ? 14.817 -4.835 -11.937 1.00 91.94 93 TRP A CA 1
ATOM 732 C C . TRP A 1 93 ? 13.461 -5.211 -11.325 1.00 91.94 93 TRP A C 1
ATOM 734 O O . TRP A 1 93 ? 13.141 -6.393 -11.235 1.00 91.94 93 TRP A O 1
ATOM 744 N N . LEU A 1 94 ? 12.648 -4.225 -10.946 1.00 91.38 94 LEU A N 1
ATOM 745 C CA . LEU A 1 94 ? 11.334 -4.447 -10.347 1.00 91.38 94 LEU A CA 1
ATOM 746 C C . LEU A 1 94 ? 10.410 -5.231 -11.296 1.00 91.38 94 LEU A C 1
ATOM 748 O O . LEU A 1 94 ? 9.737 -6.168 -10.865 1.00 91.38 94 LEU A O 1
ATOM 752 N N . ASP A 1 95 ? 10.430 -4.906 -12.588 1.00 89.00 95 ASP A N 1
ATOM 753 C CA . ASP A 1 95 ? 9.682 -5.631 -13.617 1.00 89.00 95 ASP A CA 1
ATOM 754 C C . ASP A 1 95 ? 10.119 -7.092 -13.738 1.00 89.00 95 ASP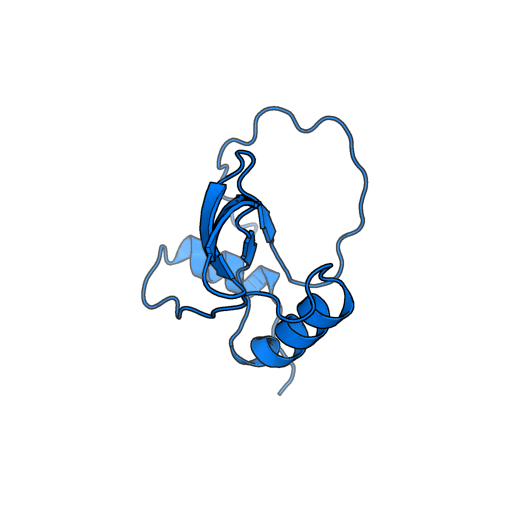 A C 1
ATOM 756 O O . ASP A 1 95 ? 9.267 -7.978 -13.871 1.00 89.00 95 ASP A O 1
ATOM 760 N N . ALA A 1 96 ? 11.427 -7.354 -13.651 1.00 89.94 96 ALA A N 1
ATOM 761 C CA . ALA A 1 96 ? 11.976 -8.706 -13.686 1.00 89.94 96 ALA A CA 1
ATOM 762 C C 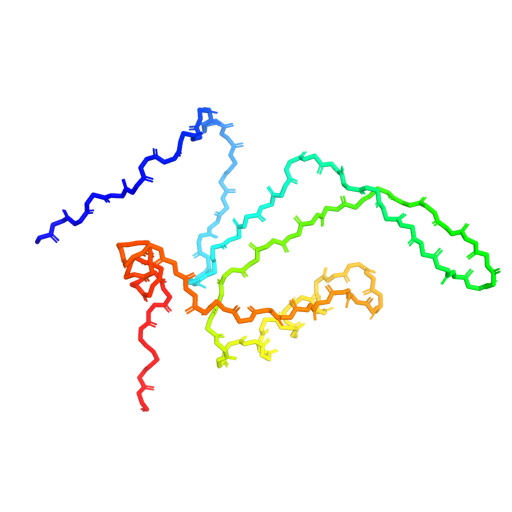. ALA A 1 96 ? 11.543 -9.545 -12.469 1.00 89.94 96 ALA A C 1
ATOM 764 O O . ALA A 1 96 ? 11.260 -10.733 -12.615 1.00 89.94 96 ALA A O 1
ATOM 765 N N . GLU A 1 97 ? 11.439 -8.937 -11.285 1.00 89.06 97 GLU A N 1
ATOM 766 C CA . GLU A 1 97 ? 11.013 -9.607 -10.045 1.00 89.06 97 GLU A CA 1
ATOM 767 C C . GLU A 1 97 ? 9.522 -9.970 -10.033 1.00 89.06 97 GLU A C 1
ATOM 769 O O . GLU A 1 97 ? 9.114 -10.936 -9.386 1.00 89.06 97 GLU A O 1
ATOM 774 N N . MET A 1 98 ? 8.689 -9.206 -10.743 1.00 85.69 98 MET A N 1
ATOM 775 C CA . MET A 1 98 ? 7.241 -9.427 -10.760 1.00 85.69 98 MET A CA 1
ATOM 776 C C . MET A 1 98 ? 6.796 -10.478 -11.785 1.00 85.69 98 MET A C 1
ATOM 778 O O . MET A 1 98 ? 5.664 -10.966 -11.691 1.00 85.69 98 MET A O 1
ATOM 782 N N . GLY A 1 99 ? 7.682 -10.874 -12.705 1.00 74.62 99 GLY A N 1
ATOM 783 C CA . GLY A 1 99 ? 7.401 -11.828 -13.777 1.00 74.62 99 GLY A CA 1
ATOM 784 C C . GLY A 1 99 ? 6.433 -11.278 -14.831 1.00 74.62 99 GLY A C 1
ATOM 785 O O . GLY A 1 99 ? 5.643 -10.369 -14.581 1.00 74.62 99 GLY A O 1
ATOM 786 N N . VAL A 1 100 ? 6.481 -11.835 -16.041 1.00 58.84 100 VAL A N 1
ATOM 787 C CA . VAL A 1 100 ? 5.532 -11.501 -17.113 1.00 58.84 100 VAL A CA 1
ATOM 788 C C . VAL A 1 100 ? 4.280 -12.356 -16.925 1.00 58.84 100 VAL A C 1
ATOM 790 O O . VAL A 1 100 ? 4.379 -13.579 -16.840 1.00 58.84 100 VAL A O 1
ATOM 793 N N . LYS A 1 101 ? 3.097 -11.735 -16.860 1.00 48.53 101 LYS A N 1
ATOM 794 C CA . LYS A 1 101 ? 1.838 -12.474 -17.014 1.00 48.53 101 LYS A CA 1
ATOM 795 C C . LYS A 1 101 ? 1.803 -13.028 -18.451 1.00 48.53 101 LYS A C 1
ATOM 797 O O . LYS A 1 101 ? 1.938 -12.218 -19.368 1.00 48.53 101 LYS A O 1
ATOM 802 N N . PRO A 1 102 ? 1.650 -14.345 -18.684 1.00 44.88 102 PRO A N 1
ATOM 803 C CA . PRO A 1 102 ? 1.356 -14.838 -20.025 1.00 44.88 102 PRO A CA 1
ATOM 804 C C . PRO A 1 102 ? 0.056 -14.181 -20.495 1.00 44.88 102 PRO A C 1
ATOM 806 O O . PRO A 1 102 ? -0.897 -14.107 -19.715 1.00 44.88 102 PRO A O 1
ATOM 809 N N . SER A 1 103 ? 0.070 -13.655 -21.719 1.00 49.19 103 SER A N 1
ATOM 810 C CA . SER A 1 103 ? -1.086 -13.036 -22.380 1.00 49.19 103 SER A CA 1
ATOM 811 C C . SER A 1 103 ? -2.327 -13.915 -22.316 1.00 49.19 103 SER A C 1
ATOM 813 O O . SER A 1 103 ? -2.165 -15.119 -22.623 1.00 49.19 103 SER A O 1
#

Sequence (103 aa):
MHLPQPRYGARDCRGAGGGATGGLREYRFRHPIGAVYRWRGKIEKDEESLLVIKTRQERIPELQEAIRARHPHEVPEAISLPIDAGSPAYLAWLDAEMGVKPS

Secondary structure (DSSP, 8-state):
--PPP---------S------TT-EEEE-SSPEEEEEEETTEEEEEEE--EEEE--GGGHHHHHHHHHTT-SSSS------------HHHHHHHHHHH-PPP-

Organism: NCBI:txid2126339

Nearest PDB structures (foldseek):
  2e66-assembly1_C  TM=8.403E-01  e=2.848E-04  Pyrococcus horikoshii OT3
  1p1l-assembly1_A  TM=8.947E-01  e=9.877E-04  Archaeoglobus fulgidus
  8uf0-assembly1_A  TM=8.449E-01  e=6.246E-04  synthetic construct
  4iyq-assembly1_C  TM=8.814E-01  e=2.167E-03  Ehrlichia chaffeensis str. Arkansas
  1j2v-assembly1_A  TM=8.240E-01  e=8.116E-04  Pyrococcus horikoshii OT3

Mean predicted aligned error: 11.49 Å